Protein AF-A0A0C9U5F0-F1 (afdb_monomer_lite)

Foldseek 3Di:
DDDPNDDDDDDDFDADDPPDQSLVVLLVCCVPPRAQEAEAEDEPPPDPDVVSLVSNCVSDDPPRAYEYEYEQQLVPFDAQCLVCCNPVNVVVVCVVVVRDHPYYARAYPDDCVRCVPPPRVVVRNVNNPDDD

Structure (mmCIF, N/CA/C/O backbone):
data_AF-A0A0C9U5F0-F1
#
_entry.id   AF-A0A0C9U5F0-F1
#
loop_
_atom_site.group_PDB
_atom_site.id
_atom_site.type_symbol
_atom_site.label_atom_id
_atom_site.label_alt_id
_atom_site.label_comp_id
_atom_site.label_asym_id
_atom_site.label_entity_id
_atom_site.label_seq_id
_atom_site.pdbx_PDB_ins_code
_atom_site.Cartn_x
_atom_site.Cartn_y
_atom_site.Cartn_z
_atom_site.occupancy
_atom_site.B_iso_or_equiv
_atom_site.auth_seq_id
_atom_site.auth_comp_id
_atom_site.auth_asym_id
_atom_site.auth_atom_id
_atom_site.pdbx_PDB_model_num
ATOM 1 N N . MET A 1 1 ? -9.906 -16.921 4.073 1.00 80.19 1 MET A N 1
ATOM 2 C CA . MET A 1 1 ? -8.688 -17.496 3.452 1.00 80.19 1 MET A CA 1
ATOM 3 C C . MET A 1 1 ? -7.895 -18.197 4.539 1.00 80.19 1 MET A C 1
ATOM 5 O O . MET A 1 1 ? -7.914 -17.702 5.652 1.00 80.19 1 MET A O 1
ATOM 9 N N . ASP A 1 2 ? -7.252 -19.329 4.261 1.00 89.00 2 ASP A N 1
ATOM 10 C CA . ASP A 1 2 ? -6.327 -19.960 5.214 1.00 89.00 2 ASP A CA 1
ATOM 11 C C . ASP A 1 2 ? -4.891 -19.759 4.727 1.00 89.00 2 ASP A C 1
ATOM 13 O O . ASP A 1 2 ? -4.607 -19.980 3.547 1.00 89.00 2 ASP A O 1
ATOM 17 N N . ILE A 1 3 ? -4.010 -19.296 5.611 1.00 85.81 3 ILE A N 1
ATOM 18 C CA . ILE A 1 3 ? -2.574 -19.198 5.355 1.00 85.81 3 ILE A CA 1
ATOM 19 C C . ILE A 1 3 ? -1.873 -19.903 6.511 1.00 85.81 3 ILE A C 1
ATOM 21 O O . ILE A 1 3 ? -1.948 -19.453 7.652 1.00 85.81 3 ILE A O 1
ATOM 25 N N . ASN A 1 4 ? -1.190 -21.009 6.214 1.00 88.38 4 ASN A N 1
ATOM 26 C CA . ASN A 1 4 ? -0.460 -21.818 7.195 1.00 88.38 4 ASN A CA 1
ATOM 27 C C . ASN A 1 4 ? -1.319 -22.283 8.391 1.00 88.38 4 ASN A C 1
ATOM 29 O O . ASN A 1 4 ? -0.827 -22.328 9.516 1.00 88.38 4 ASN A O 1
ATOM 33 N N . GLY A 1 5 ? -2.592 -22.630 8.166 1.00 91.56 5 GLY A N 1
ATOM 34 C CA . GLY A 1 5 ? -3.506 -23.088 9.219 1.00 91.56 5 GLY A CA 1
ATOM 35 C C . GLY A 1 5 ? -4.138 -21.964 10.044 1.00 91.56 5 GLY A C 1
ATOM 36 O O . GLY A 1 5 ? -4.769 -22.238 11.068 1.00 91.56 5 GLY A O 1
ATOM 37 N N . HIS A 1 6 ? -3.954 -20.709 9.630 1.00 90.62 6 HIS A N 1
ATOM 38 C CA . HIS A 1 6 ? -4.591 -19.546 10.232 1.00 90.62 6 HIS A CA 1
ATOM 39 C C . HIS A 1 6 ? -5.631 -18.959 9.280 1.00 90.62 6 HIS A C 1
ATOM 41 O O . HIS A 1 6 ? -5.342 -18.680 8.115 1.00 90.62 6 HIS A O 1
ATOM 47 N N . ALA A 1 7 ? -6.837 -18.727 9.800 1.00 94.38 7 ALA A N 1
ATOM 48 C CA . ALA A 1 7 ? -7.914 -18.094 9.057 1.00 94.38 7 ALA A CA 1
ATOM 49 C C . ALA A 1 7 ? -7.745 -16.567 9.026 1.00 94.38 7 ALA A C 1
ATOM 51 O O . ALA A 1 7 ? -7.552 -15.932 10.060 1.00 94.38 7 ALA A O 1
ATOM 52 N N . PHE A 1 8 ? -7.879 -15.993 7.835 1.00 93.81 8 PHE A N 1
ATOM 53 C CA . PHE A 1 8 ? -7.846 -14.561 7.561 1.00 93.81 8 PHE A CA 1
ATOM 54 C C . PHE A 1 8 ? -9.077 -14.143 6.760 1.00 93.81 8 PHE A C 1
ATOM 56 O O . PHE A 1 8 ? -9.429 -14.793 5.765 1.00 93.81 8 PHE A O 1
ATOM 63 N N . ASP A 1 9 ? -9.662 -13.012 7.139 1.00 95.19 9 ASP A N 1
ATOM 64 C CA . ASP A 1 9 ? -10.638 -12.293 6.328 1.00 95.19 9 ASP A CA 1
ATOM 65 C C . ASP A 1 9 ? -9.926 -11.161 5.584 1.00 95.19 9 ASP A C 1
ATOM 67 O O . ASP A 1 9 ? -9.247 -10.334 6.190 1.00 95.19 9 ASP A O 1
ATOM 71 N N . ILE A 1 10 ? -10.066 -11.137 4.259 1.00 95.00 10 ILE A N 1
ATOM 72 C CA . ILE A 1 10 ? -9.451 -10.127 3.397 1.00 95.00 10 ILE A CA 1
ATOM 73 C C . ILE A 1 10 ? -10.568 -9.323 2.746 1.00 95.00 10 ILE A C 1
ATOM 75 O O . ILE A 1 10 ? -11.467 -9.892 2.127 1.00 95.00 10 ILE A O 1
ATOM 79 N N . TYR A 1 11 ? -10.481 -8.003 2.877 1.00 95.62 11 TYR A N 1
ATOM 80 C CA . TYR A 1 11 ? -11.426 -7.056 2.302 1.00 95.62 11 TYR A CA 1
ATOM 81 C C . TYR A 1 11 ? -10.698 -6.239 1.240 1.00 95.62 11 TYR A C 1
ATOM 83 O O . TYR A 1 11 ? -9.781 -5.485 1.560 1.00 95.62 11 TYR A O 1
ATOM 91 N N . ASP A 1 12 ? -11.100 -6.407 -0.016 1.00 94.88 12 ASP A N 1
ATOM 92 C CA . ASP A 1 12 ? -10.652 -5.542 -1.103 1.00 94.88 12 ASP A CA 1
ATOM 93 C C . ASP A 1 12 ? -11.546 -4.298 -1.158 1.00 94.88 12 ASP A C 1
ATOM 95 O O . ASP A 1 12 ? -12.775 -4.401 -1.107 1.00 94.88 12 ASP A O 1
ATOM 99 N N . ILE A 1 13 ? -10.926 -3.120 -1.207 1.00 93.75 13 ILE A N 1
ATOM 100 C CA . ILE A 1 13 ? -11.604 -1.827 -1.108 1.00 93.75 13 ILE A CA 1
ATOM 101 C C . ILE A 1 13 ? -11.231 -1.009 -2.345 1.00 93.75 13 ILE A C 1
ATOM 103 O O . ILE A 1 13 ? -10.039 -0.868 -2.633 1.00 93.75 13 ILE A O 1
ATOM 107 N N . PRO A 1 14 ? -12.211 -0.436 -3.071 1.00 91.62 14 PRO A N 1
ATOM 108 C CA . PRO A 1 14 ? -11.920 0.417 -4.214 1.00 91.62 14 PRO A CA 1
ATOM 109 C C . PRO A 1 14 ? -10.923 1.536 -3.878 1.00 91.62 14 PRO A C 1
ATOM 111 O O . PRO A 1 14 ? -10.889 2.071 -2.771 1.00 91.62 14 PRO A O 1
ATOM 114 N N . GLY A 1 15 ? -10.096 1.914 -4.851 1.00 87.88 15 GLY A N 1
ATOM 115 C CA . GLY A 1 15 ? -9.204 3.063 -4.702 1.00 87.88 15 GLY A CA 1
ATOM 116 C C . GLY A 1 15 ? -9.964 4.393 -4.672 1.00 87.88 15 GLY A C 1
ATOM 117 O O . GLY A 1 15 ? -11.147 4.458 -5.002 1.00 87.88 15 GLY A O 1
ATOM 118 N N . PHE A 1 16 ? -9.260 5.474 -4.328 1.00 88.56 16 PHE A N 1
ATOM 119 C CA . PHE A 1 16 ? -9.802 6.835 -4.402 1.00 88.56 16 PHE A CA 1
ATOM 120 C C . PHE A 1 16 ? -10.360 7.135 -5.802 1.00 88.56 16 PHE A C 1
ATOM 122 O O . PHE A 1 16 ? -9.674 6.941 -6.808 1.00 88.56 16 PHE A O 1
ATOM 129 N N . GLY A 1 17 ? -11.593 7.636 -5.849 1.00 84.50 17 GLY A N 1
ATOM 130 C CA . GLY A 1 17 ? -12.296 8.026 -7.071 1.00 84.50 17 GLY A CA 1
ATOM 131 C C . GLY A 1 17 ? -13.059 9.335 -6.879 1.00 84.50 17 GLY A C 1
ATOM 132 O O . GLY A 1 17 ? -13.046 9.901 -5.791 1.00 84.50 17 GLY A O 1
ATOM 133 N N . HIS A 1 18 ? -13.733 9.817 -7.930 1.00 79.62 18 HIS A N 1
ATOM 134 C CA . HIS A 1 18 ? -14.440 11.109 -7.906 1.00 79.62 18 HIS A CA 1
ATOM 135 C C . HIS A 1 18 ? -15.433 11.228 -6.735 1.00 79.62 18 HIS A C 1
ATOM 137 O O . HIS A 1 18 ? -15.494 12.272 -6.096 1.00 79.62 18 HIS A O 1
ATOM 143 N N . ASP A 1 19 ? -16.130 10.134 -6.414 1.00 88.00 19 ASP A N 1
ATOM 144 C CA . ASP A 1 19 ? -17.160 10.088 -5.367 1.00 88.00 19 ASP A CA 1
ATOM 145 C C . ASP A 1 19 ? -16.903 8.975 -4.335 1.00 88.00 19 ASP A C 1
ATOM 147 O O . ASP A 1 19 ? -17.824 8.519 -3.657 1.00 88.00 19 ASP A O 1
ATOM 151 N N . TYR A 1 20 ? -15.659 8.493 -4.235 1.00 91.19 20 TYR A N 1
ATOM 152 C CA . TYR A 1 20 ? -15.312 7.395 -3.334 1.00 91.19 20 TYR A CA 1
ATOM 153 C C . TYR A 1 20 ? -14.057 7.697 -2.516 1.00 91.19 20 TYR A C 1
ATOM 155 O O . TYR A 1 20 ? -12.969 7.886 -3.069 1.00 91.19 20 TYR A O 1
ATOM 163 N N . ASP A 1 21 ? -14.225 7.686 -1.192 1.00 93.56 21 ASP A N 1
ATOM 164 C CA . ASP A 1 21 ? -13.146 7.758 -0.212 1.00 93.56 21 ASP A CA 1
ATOM 165 C C . ASP A 1 21 ? -13.066 6.430 0.570 1.00 93.56 21 ASP A C 1
ATOM 167 O O . ASP A 1 21 ? -13.942 6.157 1.403 1.00 93.56 21 ASP A O 1
ATOM 171 N N . PRO A 1 22 ? -12.026 5.601 0.348 1.00 95.19 22 PRO A N 1
ATOM 172 C CA . PRO A 1 22 ? -11.856 4.342 1.068 1.00 95.19 22 PRO A CA 1
ATOM 173 C C . PRO A 1 22 ? -11.739 4.528 2.584 1.00 95.19 22 PRO A C 1
ATOM 175 O O . PRO A 1 22 ? -12.054 3.598 3.324 1.00 95.19 22 PRO A O 1
ATOM 178 N N . ALA A 1 23 ? -11.331 5.705 3.078 1.00 96.56 23 ALA A N 1
ATOM 179 C CA . ALA A 1 23 ? -11.213 5.961 4.512 1.00 96.56 23 ALA A CA 1
ATOM 180 C C . ALA A 1 23 ? -12.552 5.782 5.248 1.00 96.56 23 ALA A C 1
ATOM 182 O O . ALA A 1 23 ? -12.567 5.302 6.383 1.00 96.56 23 ALA A O 1
ATOM 183 N N . ILE A 1 24 ? -13.677 6.093 4.592 1.00 96.25 24 ILE A N 1
ATOM 184 C CA . ILE A 1 24 ? -15.019 5.911 5.161 1.00 96.25 24 ILE A CA 1
ATOM 185 C C . ILE A 1 24 ? -15.301 4.420 5.376 1.00 96.25 24 ILE A C 1
ATOM 187 O O . ILE A 1 24 ? -15.648 4.008 6.483 1.00 96.25 24 ILE A O 1
ATOM 191 N N . THR A 1 25 ? -15.103 3.601 4.339 1.00 97.12 25 THR A N 1
ATOM 192 C CA . THR A 1 25 ? -15.325 2.149 4.407 1.00 97.12 25 THR A CA 1
ATOM 193 C C . THR A 1 25 ? -14.367 1.478 5.393 1.00 97.12 25 THR A C 1
ATOM 195 O O . THR A 1 25 ? -14.788 0.628 6.174 1.00 97.12 25 THR A O 1
ATOM 198 N N . ILE A 1 26 ? -13.097 1.892 5.420 1.00 97.94 26 ILE A N 1
ATOM 199 C CA . ILE A 1 26 ? -12.096 1.377 6.365 1.00 97.94 26 ILE A CA 1
ATOM 200 C C . ILE A 1 26 ? -12.499 1.684 7.815 1.00 97.94 26 ILE A C 1
ATOM 202 O O . ILE A 1 26 ? -12.434 0.799 8.669 1.00 97.94 26 ILE A O 1
ATOM 206 N N . GLY A 1 27 ? -12.946 2.911 8.104 1.00 98.00 27 GLY A N 1
ATOM 207 C CA . GLY A 1 27 ? -13.375 3.303 9.450 1.00 98.00 27 GLY A CA 1
ATOM 208 C C . GLY A 1 27 ? -14.624 2.551 9.930 1.00 98.00 27 GLY A C 1
ATOM 209 O O . GLY A 1 27 ? -14.704 2.154 11.098 1.00 98.00 27 GLY A O 1
ATOM 210 N N . GLN A 1 28 ? -15.577 2.298 9.026 1.00 97.75 28 GLN A N 1
ATOM 211 C CA . GLN A 1 28 ? -16.750 1.459 9.302 1.00 97.75 28 GLN A CA 1
ATOM 212 C C . GLN A 1 28 ? -16.336 0.018 9.614 1.00 97.75 28 GLN A C 1
ATOM 214 O O . GLN A 1 28 ? -16.694 -0.506 10.668 1.00 97.75 28 GLN A O 1
ATOM 219 N N . LEU A 1 29 ? -15.499 -0.583 8.762 1.00 97.75 29 LEU A N 1
ATOM 220 C CA . LEU A 1 29 ? -15.012 -1.949 8.946 1.00 97.75 29 LEU A CA 1
ATOM 221 C C . LEU A 1 29 ? -14.266 -2.117 10.277 1.00 97.75 29 LEU A C 1
ATOM 223 O O . LEU A 1 29 ? -14.516 -3.072 11.012 1.00 97.75 29 LEU A O 1
ATOM 227 N N . TYR A 1 30 ? -13.404 -1.158 10.627 1.00 97.88 30 TYR A N 1
ATOM 228 C CA . TYR A 1 30 ? -12.703 -1.155 11.910 1.00 97.88 30 TYR A CA 1
ATOM 229 C C . TYR A 1 30 ? -13.659 -1.138 13.104 1.00 97.88 30 TYR A C 1
ATOM 231 O O . TYR A 1 30 ? -13.428 -1.840 14.085 1.00 97.88 30 TYR A O 1
ATOM 239 N N . THR A 1 31 ? -14.734 -0.357 13.019 1.00 97.88 31 THR A N 1
ATOM 240 C CA . THR A 1 31 ? -15.721 -0.239 14.099 1.00 97.88 31 THR A CA 1
ATOM 241 C C . THR A 1 31 ? -16.550 -1.514 14.254 1.00 97.88 31 THR A C 1
ATOM 243 O O . THR A 1 31 ? -16.847 -1.923 15.374 1.00 97.88 31 THR A O 1
ATOM 246 N N . GLU A 1 32 ? -16.916 -2.150 13.143 1.00 97.50 32 GLU A N 1
ATOM 247 C CA . GLU A 1 32 ? -17.787 -3.329 13.136 1.00 97.50 32 GLU A CA 1
ATOM 248 C C . GLU A 1 32 ? -17.046 -4.633 13.446 1.00 97.50 32 GLU A C 1
ATOM 250 O O . GLU A 1 32 ? -17.617 -5.534 14.061 1.00 97.50 32 GLU A O 1
ATOM 255 N N . ARG A 1 33 ? -15.793 -4.758 12.992 1.00 96.12 33 ARG A N 1
ATOM 256 C CA . ARG A 1 33 ? -15.051 -6.031 13.004 1.00 96.12 33 ARG A CA 1
ATOM 257 C C . ARG A 1 33 ? -13.649 -5.939 13.595 1.00 96.12 33 ARG A C 1
ATOM 259 O O . ARG A 1 33 ? -13.077 -6.969 13.936 1.00 96.12 33 ARG A O 1
ATOM 266 N N . GLY A 1 34 ? -13.106 -4.733 13.739 1.00 97.06 34 GLY A N 1
ATOM 267 C CA . GLY A 1 34 ? -11.678 -4.536 13.958 1.00 97.06 34 GLY A CA 1
ATOM 268 C C . GLY A 1 34 ? -10.870 -4.736 12.673 1.00 97.06 34 GLY A C 1
ATOM 269 O O . GLY A 1 34 ? -11.359 -5.258 11.673 1.00 97.06 34 GLY A O 1
ATOM 270 N N . ILE A 1 35 ? -9.624 -4.262 12.691 1.00 97.81 35 ILE A N 1
ATOM 271 C CA . ILE A 1 35 ? -8.647 -4.459 11.614 1.00 97.81 35 ILE A CA 1
ATOM 272 C C . ILE A 1 35 ? -7.296 -4.730 12.270 1.00 97.81 35 ILE A C 1
ATOM 274 O O . ILE A 1 35 ? -6.819 -3.905 13.055 1.00 97.81 35 ILE A O 1
ATOM 278 N N . ASP A 1 36 ? -6.687 -5.863 11.923 1.00 97.38 36 ASP A N 1
ATOM 279 C CA . ASP A 1 36 ? -5.376 -6.279 12.435 1.00 97.38 36 ASP A CA 1
ATOM 280 C C . ASP A 1 36 ? -4.212 -5.762 11.584 1.00 97.38 36 ASP A C 1
ATOM 282 O O . ASP A 1 36 ? -3.120 -5.551 12.104 1.00 97.38 36 ASP A O 1
ATOM 286 N N . LEU A 1 37 ? -4.437 -5.535 10.287 1.00 97.44 37 LEU A N 1
ATOM 287 C CA . LEU A 1 37 ? -3.442 -5.030 9.343 1.00 97.44 37 LEU A CA 1
ATOM 288 C C . LEU A 1 37 ? -4.128 -4.286 8.199 1.00 97.44 37 LEU A C 1
ATOM 290 O O . LEU A 1 37 ? -5.085 -4.781 7.606 1.00 97.44 37 LEU A O 1
ATOM 294 N N . LEU A 1 38 ? -3.593 -3.120 7.848 1.00 97.81 38 LEU A N 1
ATOM 295 C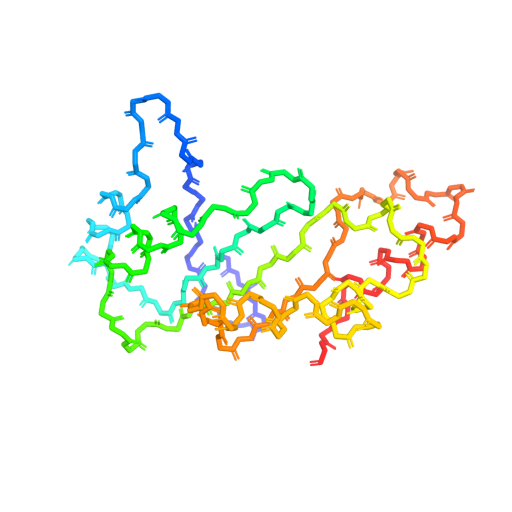 CA . LEU A 1 38 ? -3.898 -2.455 6.589 1.00 97.81 38 LEU A CA 1
ATOM 296 C C . LEU A 1 38 ? -2.776 -2.710 5.582 1.00 97.81 38 LEU A C 1
ATOM 298 O O . LEU A 1 38 ? -1.596 -2.521 5.884 1.00 97.81 38 LEU A O 1
ATOM 302 N N . VAL A 1 39 ? -3.156 -3.083 4.364 1.00 97.12 39 VAL A N 1
ATOM 303 C CA . VAL A 1 39 ? -2.240 -3.264 3.235 1.00 97.12 39 VAL A CA 1
ATOM 304 C C . VAL A 1 39 ? -2.483 -2.138 2.236 1.00 97.12 39 VAL A C 1
ATOM 306 O O . VAL A 1 39 ? -3.569 -2.020 1.676 1.00 97.12 39 VAL A O 1
ATOM 309 N N . TYR A 1 40 ? -1.484 -1.279 2.034 1.00 96.19 40 TYR A N 1
ATOM 310 C CA . TYR A 1 40 ? -1.580 -0.112 1.161 1.00 96.19 40 TYR A CA 1
ATOM 311 C C . TYR A 1 40 ? -0.850 -0.360 -0.158 1.00 96.19 40 TYR A C 1
ATOM 313 O O . TYR A 1 40 ? 0.382 -0.314 -0.227 1.00 96.19 40 TYR A O 1
ATOM 321 N N . CYS A 1 41 ? -1.613 -0.588 -1.223 1.00 94.44 41 CYS A N 1
ATOM 322 C CA . CYS A 1 41 ? -1.064 -0.830 -2.551 1.00 94.44 41 CYS A CA 1
ATOM 323 C C . CYS A 1 41 ? -0.573 0.475 -3.203 1.00 94.44 41 CYS A C 1
ATOM 325 O O . CYS A 1 41 ? -1.323 1.433 -3.394 1.00 94.44 41 CYS A O 1
ATOM 327 N N . LEU A 1 42 ? 0.705 0.503 -3.570 1.00 92.88 42 LEU A N 1
ATOM 328 C CA . LEU A 1 42 ? 1.391 1.590 -4.257 1.00 92.88 42 LEU A CA 1
ATOM 329 C C . LEU A 1 42 ? 1.726 1.162 -5.683 1.00 92.88 42 LEU A C 1
ATOM 331 O O . LEU A 1 42 ? 2.161 0.035 -5.920 1.00 92.88 42 LEU A O 1
ATOM 335 N N . LYS A 1 43 ? 1.596 2.091 -6.631 1.00 90.62 43 LYS A N 1
ATOM 336 C CA . LYS A 1 43 ? 2.092 1.912 -7.996 1.00 90.62 43 LYS A CA 1
ATOM 337 C C . LYS A 1 43 ? 3.140 2.983 -8.312 1.00 90.62 43 LYS A C 1
ATOM 339 O O . LYS A 1 43 ? 2.808 4.174 -8.294 1.00 90.62 43 LYS A O 1
ATOM 344 N N . PRO A 1 44 ? 4.397 2.607 -8.605 1.00 87.50 44 PRO A N 1
ATOM 345 C CA . PRO A 1 44 ? 5.418 3.529 -9.090 1.00 87.50 44 PRO A CA 1
ATOM 346 C C . PRO A 1 44 ? 4.926 4.333 -10.295 1.00 87.50 44 PRO A C 1
ATOM 348 O O . PRO A 1 44 ? 4.222 3.812 -11.155 1.00 87.50 44 PRO A O 1
ATOM 351 N N . GLY A 1 45 ? 5.265 5.622 -10.352 1.00 80.25 45 GLY A N 1
ATOM 352 C CA . GLY A 1 45 ? 4.840 6.515 -11.439 1.00 80.25 45 GLY A CA 1
ATOM 353 C C . GLY A 1 45 ? 3.349 6.893 -11.435 1.00 80.25 45 GLY A C 1
ATOM 354 O O . GLY A 1 45 ? 2.992 7.900 -12.033 1.00 80.25 45 GLY A O 1
ATOM 355 N N . GLY A 1 46 ? 2.492 6.172 -10.703 1.00 70.38 46 GLY A N 1
ATOM 356 C CA . GLY A 1 46 ? 1.045 6.409 -10.615 1.00 70.38 46 GLY A CA 1
ATOM 357 C C . GLY A 1 46 ? 0.616 7.525 -9.658 1.00 70.38 46 GLY A C 1
ATOM 358 O O . GLY A 1 46 ? -0.541 7.560 -9.260 1.00 70.38 46 GLY A O 1
ATOM 359 N N . GLY A 1 47 ? 1.533 8.411 -9.253 1.00 70.50 47 GLY A N 1
ATOM 360 C CA . GLY A 1 47 ? 1.233 9.509 -8.333 1.00 70.50 47 GLY A CA 1
ATOM 361 C C . GLY A 1 47 ? 0.924 9.026 -6.915 1.00 70.50 47 GLY A C 1
ATOM 362 O O . GLY A 1 47 ? -0.213 9.086 -6.471 1.00 70.50 47 GLY A O 1
ATOM 363 N N . ILE A 1 48 ? 1.938 8.574 -6.171 1.00 86.00 48 ILE A N 1
ATOM 364 C CA . ILE A 1 48 ? 1.787 8.287 -4.736 1.00 86.00 48 ILE A CA 1
ATOM 365 C C . ILE A 1 48 ? 1.423 9.594 -4.011 1.00 86.00 48 ILE A C 1
ATOM 367 O O . ILE A 1 48 ? 2.274 10.466 -3.811 1.00 86.00 48 ILE A O 1
ATOM 371 N N . VAL A 1 49 ? 0.145 9.739 -3.649 1.00 90.62 49 VAL A N 1
ATOM 372 C CA . VAL A 1 49 ? -0.410 10.965 -3.062 1.00 90.62 49 VAL A CA 1
ATOM 373 C C . VAL A 1 49 ? -0.426 10.867 -1.539 1.00 90.62 49 VAL A C 1
ATOM 375 O O . VAL A 1 49 ? -1.131 10.043 -0.960 1.00 90.62 49 VAL A O 1
ATOM 378 N N . LYS A 1 50 ? 0.289 11.777 -0.868 1.00 93.31 50 LYS A N 1
ATOM 379 C CA . LYS A 1 50 ? 0.313 11.860 0.603 1.00 93.31 50 LYS A CA 1
ATOM 380 C C . LYS A 1 50 ? -1.080 12.071 1.215 1.00 93.31 50 LYS A C 1
ATOM 382 O O . LYS A 1 50 ? -1.355 11.549 2.286 1.00 93.31 50 LYS A O 1
ATOM 387 N N . GLY A 1 51 ? -1.956 12.820 0.543 1.00 94.44 51 GLY A N 1
ATOM 388 C CA . GLY A 1 51 ? -3.340 13.032 0.983 1.00 94.44 51 GLY A CA 1
ATOM 389 C C . GLY A 1 51 ? -4.139 11.730 1.094 1.00 94.44 51 GLY A C 1
ATOM 390 O O . GLY A 1 51 ? -4.772 11.502 2.118 1.00 94.44 51 GLY A O 1
ATOM 391 N N . HIS A 1 52 ? -4.027 10.845 0.098 1.00 94.56 52 HIS A N 1
ATOM 392 C CA . HIS A 1 52 ? -4.676 9.528 0.106 1.00 94.56 52 HIS A CA 1
ATOM 393 C C . HIS A 1 52 ? -4.151 8.646 1.244 1.00 94.56 52 HIS A C 1
ATOM 395 O O . HIS A 1 52 ? -4.930 8.056 1.991 1.00 94.56 52 HIS A O 1
ATOM 401 N N . TYR A 1 53 ? -2.828 8.637 1.438 1.00 96.06 53 TYR A N 1
ATOM 402 C CA . TYR A 1 53 ? -2.210 7.959 2.576 1.00 96.06 53 TYR A CA 1
ATOM 403 C C . TYR A 1 53 ? -2.747 8.500 3.909 1.00 96.06 53 TYR A C 1
ATOM 405 O O . TYR A 1 53 ? -3.121 7.720 4.778 1.00 96.06 53 TYR A O 1
ATOM 413 N N . ASN A 1 54 ? -2.811 9.825 4.075 1.00 97.00 54 ASN A N 1
ATOM 414 C CA . ASN A 1 54 ? -3.278 10.445 5.314 1.00 97.00 54 ASN A CA 1
ATOM 415 C C . ASN A 1 54 ? -4.736 10.082 5.614 1.00 97.00 54 ASN A C 1
ATOM 417 O O . ASN A 1 54 ? -5.043 9.762 6.760 1.00 97.00 54 ASN A O 1
ATOM 421 N N . ALA A 1 55 ? -5.607 10.103 4.601 1.00 96.44 55 ALA A N 1
ATOM 422 C CA . ALA A 1 55 ? -7.010 9.728 4.744 1.00 96.44 55 ALA A CA 1
ATOM 423 C C . ALA A 1 55 ? -7.140 8.278 5.239 1.00 96.44 55 ALA A C 1
ATOM 425 O O . ALA A 1 55 ? -7.708 8.050 6.309 1.00 96.44 55 ALA A O 1
ATOM 426 N N . VAL A 1 56 ? -6.495 7.321 4.558 1.00 96.56 56 VAL A N 1
ATOM 427 C CA . VAL A 1 56 ? -6.481 5.906 4.977 1.00 96.56 56 VAL A CA 1
ATOM 428 C C . VAL A 1 56 ? -5.869 5.731 6.367 1.00 96.56 56 VAL A C 1
ATOM 430 O O . VAL A 1 56 ? -6.440 5.045 7.211 1.00 96.56 56 VAL A O 1
ATOM 433 N N . ARG A 1 57 ? -4.730 6.377 6.651 1.00 96.69 57 ARG A N 1
ATOM 434 C CA . ARG A 1 57 ? -4.064 6.265 7.955 1.00 96.69 57 ARG A CA 1
ATOM 435 C C . ARG A 1 57 ? -4.943 6.782 9.087 1.00 96.69 57 ARG A C 1
ATOM 437 O O . ARG A 1 57 ? -4.906 6.197 10.165 1.00 96.69 57 ARG A O 1
ATOM 444 N N . SER A 1 58 ? -5.697 7.855 8.850 1.00 97.38 58 SER A N 1
ATOM 445 C CA . SER A 1 58 ? -6.575 8.479 9.845 1.00 97.38 58 SER A CA 1
ATOM 446 C C . SER A 1 58 ? -7.871 7.708 10.105 1.00 97.38 58 SER A C 1
ATOM 448 O O . SER A 1 58 ? -8.505 7.935 11.132 1.00 97.38 58 SER A O 1
ATOM 450 N N . ALA A 1 59 ? -8.242 6.777 9.218 1.00 97.75 59 ALA A N 1
ATOM 451 C CA . ALA A 1 59 ? -9.452 5.967 9.355 1.00 97.75 59 ALA A CA 1
ATOM 452 C C . ALA A 1 59 ? -9.391 4.973 10.526 1.00 97.75 59 ALA A C 1
ATOM 454 O O . ALA A 1 59 ? -10.428 4.509 10.995 1.00 97.75 59 ALA A O 1
ATOM 455 N N . VAL A 1 60 ? -8.186 4.639 11.003 1.00 97.69 60 VAL A N 1
ATOM 456 C CA . VAL A 1 60 ? -7.969 3.705 12.114 1.00 97.69 60 VAL A CA 1
ATOM 457 C C . VAL A 1 60 ? -6.918 4.236 13.096 1.00 97.69 60 VAL A C 1
ATOM 459 O O . VAL A 1 60 ? -6.042 5.009 12.703 1.00 97.69 60 VAL A O 1
ATOM 462 N N . PRO A 1 61 ? -6.931 3.802 14.371 1.00 97.50 61 PRO A N 1
ATOM 463 C CA . PRO A 1 61 ? -5.930 4.212 15.354 1.00 97.50 61 PRO A CA 1
ATOM 464 C C . PRO A 1 61 ? -4.486 3.875 14.952 1.00 97.50 61 PRO A C 1
ATOM 466 O O . PRO A 1 61 ? -4.231 2.929 14.201 1.00 97.50 61 PRO A O 1
ATOM 469 N N . GLU A 1 62 ? -3.520 4.599 15.533 1.00 95.75 62 GLU A N 1
ATOM 470 C CA . GLU A 1 62 ? -2.097 4.451 15.181 1.00 95.75 62 GLU A CA 1
ATOM 471 C C . GLU A 1 62 ? -1.535 3.038 15.450 1.00 95.75 62 GLU A C 1
ATOM 473 O O . GLU A 1 62 ? -0.600 2.589 14.790 1.00 95.75 62 GLU A O 1
ATOM 478 N N . ARG A 1 63 ? -2.152 2.301 16.381 1.00 96.62 63 ARG A N 1
ATOM 479 C CA . ARG A 1 63 ? -1.772 0.923 16.725 1.00 96.62 63 ARG A CA 1
ATOM 480 C C . ARG A 1 63 ? -2.037 -0.102 15.621 1.00 96.62 63 ARG A C 1
ATOM 482 O O . ARG A 1 63 ? -1.462 -1.180 15.684 1.00 96.62 63 ARG A O 1
ATOM 489 N N . VAL A 1 64 ? -2.924 0.191 14.665 1.00 98.19 64 VAL A N 1
ATOM 490 C CA . VAL A 1 64 ? -3.174 -0.720 13.539 1.00 98.19 64 VAL A CA 1
ATOM 491 C C . VAL A 1 64 ? -1.989 -0.602 12.577 1.00 98.19 64 VAL A C 1
ATOM 493 O O . VAL A 1 64 ? -1.762 0.506 12.071 1.00 98.19 64 VAL A O 1
ATOM 496 N N . PRO A 1 65 ? -1.217 -1.679 12.342 1.00 98.25 65 PRO A N 1
ATOM 497 C CA . PRO A 1 65 ? -0.084 -1.648 11.433 1.00 98.25 65 PRO A CA 1
ATOM 498 C C . PRO A 1 65 ? -0.544 -1.377 9.999 1.00 98.25 65 PRO A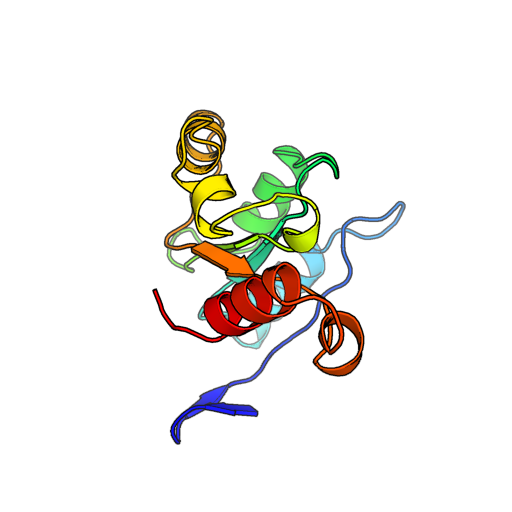 C 1
ATOM 500 O O . PRO A 1 65 ? -1.613 -1.810 9.568 1.00 98.25 65 PRO A O 1
ATOM 503 N N . LEU A 1 66 ? 0.288 -0.649 9.260 1.00 98.06 66 LEU A N 1
ATOM 504 C CA . LEU A 1 66 ? 0.080 -0.322 7.854 1.00 98.06 66 LEU A CA 1
ATOM 505 C C . LEU A 1 66 ? 1.321 -0.769 7.083 1.00 98.06 66 LEU A C 1
ATOM 507 O O . LEU A 1 66 ? 2.403 -0.232 7.315 1.00 98.06 66 LEU A O 1
ATOM 511 N N . ALA A 1 67 ? 1.175 -1.750 6.200 1.00 98.00 67 ALA A N 1
ATOM 512 C CA . ALA A 1 67 ? 2.248 -2.237 5.337 1.00 98.00 67 ALA A CA 1
ATOM 513 C C . ALA A 1 67 ? 2.073 -1.700 3.911 1.00 98.00 67 ALA A C 1
ATOM 515 O O . ALA A 1 67 ? 0.947 -1.521 3.442 1.00 98.00 67 ALA A O 1
ATOM 516 N N . ALA A 1 68 ? 3.177 -1.432 3.217 1.00 97.25 68 ALA A N 1
ATOM 517 C CA . ALA A 1 68 ? 3.149 -1.046 1.809 1.00 97.25 68 ALA A CA 1
ATOM 518 C C . ALA A 1 68 ? 3.242 -2.278 0.902 1.00 97.25 68 ALA A C 1
ATOM 520 O O . ALA A 1 68 ? 4.039 -3.175 1.145 1.00 97.25 68 ALA A O 1
ATOM 521 N N . VAL A 1 69 ? 2.503 -2.293 -0.202 1.00 95.75 69 VAL A N 1
ATOM 522 C CA . VAL A 1 69 ? 2.724 -3.262 -1.285 1.00 95.75 69 VAL A CA 1
ATOM 523 C C . VAL A 1 69 ? 2.976 -2.494 -2.566 1.00 95.75 69 VAL A C 1
ATOM 525 O O . VAL A 1 69 ? 2.086 -1.832 -3.091 1.00 95.75 69 VAL A O 1
ATOM 528 N N . VAL A 1 70 ? 4.203 -2.546 -3.067 1.00 94.69 70 VAL A N 1
ATOM 529 C CA . VAL A 1 70 ? 4.601 -1.882 -4.306 1.00 94.69 70 VAL A CA 1
ATOM 530 C C . VAL A 1 70 ? 4.368 -2.840 -5.463 1.00 94.69 70 VAL A C 1
ATOM 532 O O . VAL A 1 70 ? 4.988 -3.895 -5.537 1.00 94.69 70 VAL A O 1
ATOM 535 N N . THR A 1 71 ? 3.474 -2.456 -6.365 1.00 92.56 71 THR A N 1
ATOM 536 C CA . THR A 1 71 ? 3.022 -3.262 -7.507 1.00 92.56 71 THR A CA 1
ATOM 537 C C . THR A 1 71 ? 3.566 -2.719 -8.828 1.00 92.56 71 THR A C 1
ATOM 539 O O . THR A 1 71 ? 4.028 -1.579 -8.894 1.00 92.56 71 THR A O 1
ATOM 542 N N . GLY A 1 72 ? 3.477 -3.502 -9.907 1.00 89.38 72 GLY A N 1
ATOM 543 C CA . GLY A 1 72 ? 3.840 -3.049 -11.256 1.00 89.38 72 GLY A CA 1
ATOM 544 C C . GLY A 1 72 ? 5.344 -2.844 -11.465 1.00 89.38 72 GLY A C 1
ATOM 545 O O . GLY A 1 72 ? 5.758 -1.992 -12.257 1.00 89.38 72 GLY A O 1
ATOM 546 N N . LEU A 1 73 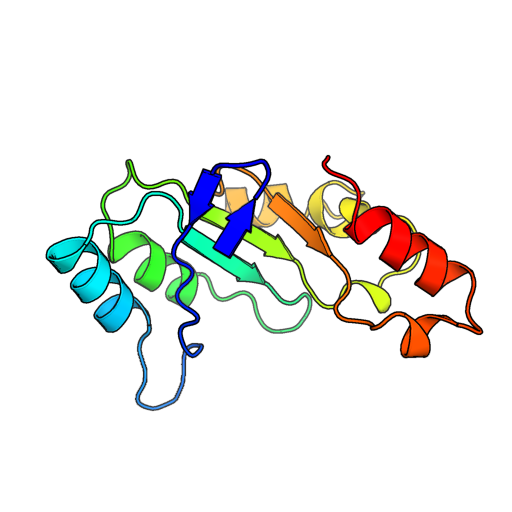? 6.173 -3.564 -10.705 1.00 89.06 73 LEU A N 1
ATOM 547 C CA . LEU A 1 73 ? 7.628 -3.428 -10.743 1.00 89.06 73 LEU A CA 1
ATOM 548 C C . LEU A 1 73 ? 8.290 -4.158 -11.911 1.00 89.06 73 LEU A C 1
ATOM 550 O O . LEU A 1 73 ? 9.459 -3.902 -12.160 1.00 89.06 73 LEU A O 1
ATOM 554 N N . GLU A 1 74 ? 7.551 -4.944 -12.696 1.00 85.38 74 GLU A N 1
ATOM 555 C CA . GLU A 1 74 ? 8.047 -5.590 -13.923 1.00 85.38 74 GLU A CA 1
ATOM 556 C C . GLU A 1 74 ? 8.650 -4.615 -14.953 1.00 85.38 74 GLU A C 1
ATOM 558 O O . GLU A 1 74 ? 9.425 -5.003 -15.820 1.00 85.38 74 GLU A O 1
ATOM 563 N N . GLN A 1 75 ? 8.315 -3.325 -14.861 1.00 77.00 75 GLN A N 1
ATOM 564 C CA . GLN A 1 75 ? 8.875 -2.271 -15.718 1.00 77.00 75 GLN A CA 1
ATOM 565 C C . GLN A 1 75 ? 10.231 -1.743 -15.222 1.00 77.00 75 GLN A C 1
ATOM 567 O O . GLN A 1 75 ? 10.880 -0.946 -15.899 1.00 77.00 75 GLN A O 1
ATOM 572 N N . HIS A 1 76 ? 10.644 -2.142 -14.020 1.00 76.06 76 HIS A N 1
ATOM 573 C CA . HIS A 1 76 ? 11.893 -1.752 -13.387 1.00 76.06 76 HIS A CA 1
ATOM 574 C C . HIS A 1 76 ? 12.817 -2.972 -13.421 1.00 76.06 76 HIS A C 1
ATOM 576 O O . HIS A 1 76 ? 12.621 -3.916 -12.665 1.00 76.06 76 HIS A O 1
ATOM 582 N N . GLY A 1 77 ? 13.795 -2.977 -14.329 1.00 76.06 77 GLY A N 1
ATOM 583 C CA 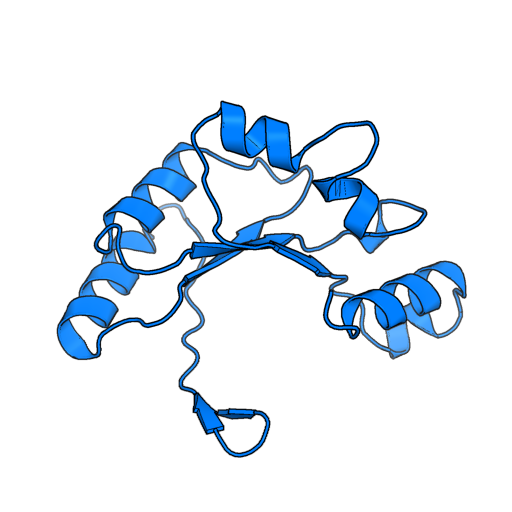. GLY A 1 77 ? 14.749 -4.086 -14.440 1.00 76.06 77 GLY A CA 1
ATOM 584 C C . GLY A 1 77 ? 15.537 -4.331 -13.145 1.00 76.06 7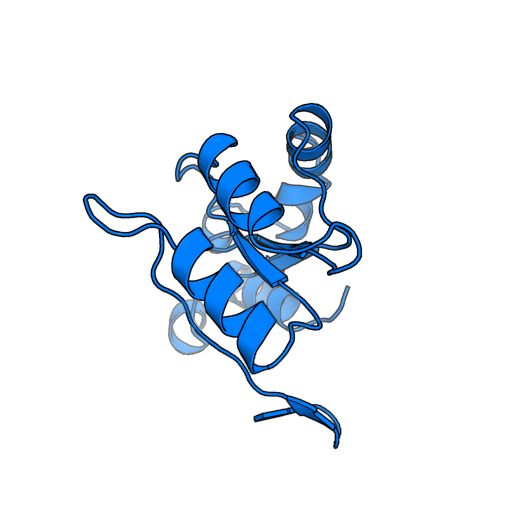7 GLY A C 1
ATOM 585 O O . GLY A 1 77 ? 15.712 -3.430 -12.316 1.00 76.06 77 GLY A O 1
ATOM 586 N N . GLY A 1 78 ? 16.048 -5.552 -12.995 1.00 84.06 78 GLY A N 1
ATOM 587 C CA . GLY A 1 78 ? 16.766 -6.001 -11.796 1.00 84.06 78 GLY A CA 1
ATOM 588 C C . GLY A 1 78 ? 15.854 -6.412 -10.630 1.00 84.06 78 GLY A C 1
ATOM 589 O O . GLY A 1 78 ? 14.668 -6.679 -10.818 1.00 84.06 78 GLY A O 1
ATOM 590 N N . SER A 1 79 ? 16.430 -6.497 -9.420 1.00 87.94 79 SER A N 1
ATOM 591 C CA . SER A 1 79 ? 15.687 -6.878 -8.206 1.00 87.94 79 SER A CA 1
ATOM 592 C C . SER A 1 79 ? 14.569 -5.880 -7.920 1.00 87.94 79 SER A C 1
ATOM 594 O O . SER A 1 79 ? 14.811 -4.673 -7.870 1.00 87.94 79 SER A O 1
ATOM 596 N N . MET A 1 80 ? 13.356 -6.378 -7.686 1.00 88.75 80 MET A N 1
ATOM 597 C CA . MET A 1 80 ? 12.196 -5.526 -7.405 1.00 88.75 80 MET A CA 1
ATOM 598 C C . MET A 1 80 ? 12.369 -4.716 -6.114 1.00 88.75 80 MET A C 1
ATOM 600 O O . MET A 1 80 ? 11.936 -3.566 -6.041 1.00 88.75 80 MET A O 1
ATOM 604 N N . GLU A 1 81 ? 13.070 -5.280 -5.127 1.00 91.62 81 GLU A N 1
ATOM 605 C CA . GLU A 1 81 ? 13.397 -4.618 -3.859 1.00 91.62 81 GLU A CA 1
ATOM 606 C C . GLU A 1 81 ? 14.237 -3.345 -4.074 1.00 91.62 81 GLU A C 1
ATOM 608 O O . GLU A 1 81 ? 14.140 -2.384 -3.307 1.00 91.62 81 GLU A O 1
ATOM 613 N N . ASN A 1 82 ? 14.976 -3.251 -5.191 1.00 91.62 82 ASN A N 1
ATOM 614 C CA . ASN A 1 82 ? 15.728 -2.043 -5.545 1.00 91.62 82 ASN A CA 1
ATOM 615 C C . ASN A 1 82 ? 14.834 -0.813 -5.718 1.00 91.62 82 ASN A C 1
ATOM 617 O O . ASN A 1 82 ? 15.326 0.315 -5.622 1.00 91.62 82 ASN A O 1
ATOM 621 N N . TRP A 1 83 ? 13.538 -0.988 -5.989 1.00 92.25 83 TRP A N 1
ATOM 622 C CA . TRP A 1 83 ? 12.637 0.152 -5.993 1.00 92.25 83 TRP A CA 1
ATOM 623 C C . TRP A 1 83 ? 12.536 0.768 -4.602 1.00 92.25 83 TRP A C 1
ATOM 625 O O . TRP A 1 83 ? 12.610 1.990 -4.483 1.00 92.25 83 TRP A O 1
ATOM 635 N N . TRP A 1 84 ? 12.392 -0.047 -3.560 1.00 94.62 84 TRP A N 1
ATOM 636 C CA . TRP A 1 84 ? 12.218 0.438 -2.199 1.00 94.62 84 TRP A CA 1
ATOM 637 C C . TRP A 1 84 ? 13.535 0.929 -1.596 1.00 94.62 84 TRP A C 1
ATOM 639 O O . TRP A 1 84 ? 13.644 2.104 -1.223 1.00 94.62 84 TRP A O 1
ATOM 649 N N . SER A 1 85 ? 14.539 0.050 -1.555 1.00 94.12 85 SER A N 1
ATOM 650 C CA . SER A 1 85 ? 15.796 0.228 -0.813 1.00 94.12 85 SER A CA 1
ATOM 651 C C . SER A 1 85 ? 17.025 0.478 -1.694 1.00 94.12 85 SER A C 1
ATOM 653 O O . SER A 1 85 ? 18.112 0.746 -1.183 1.00 94.12 85 SER A O 1
ATOM 655 N N . GLY A 1 86 ? 16.871 0.436 -3.020 1.00 90.75 86 GLY A N 1
ATOM 656 C CA . GLY A 1 86 ? 17.971 0.655 -3.958 1.00 90.75 86 GLY A CA 1
ATOM 657 C C . GLY A 1 86 ? 18.461 2.111 -4.017 1.00 90.75 86 GLY A C 1
ATOM 658 O O . GLY A 1 86 ? 18.104 2.944 -3.184 1.00 90.75 86 GLY A O 1
ATOM 659 N N . PRO A 1 87 ? 19.252 2.484 -5.040 1.00 89.19 87 PRO A N 1
ATOM 660 C CA . PRO A 1 87 ? 19.966 3.768 -5.081 1.00 89.19 87 PRO A CA 1
ATOM 661 C C . PRO A 1 87 ? 19.080 5.015 -4.970 1.00 89.19 87 PRO A C 1
ATOM 663 O O . PRO A 1 87 ? 19.520 6.047 -4.469 1.00 89.19 87 PRO A O 1
ATOM 666 N N . LYS A 1 88 ? 17.828 4.928 -5.438 1.00 88.62 88 LYS A N 1
ATOM 667 C CA . LYS A 1 88 ? 16.852 6.027 -5.361 1.00 88.62 88 LYS A CA 1
ATOM 668 C C . LYS A 1 88 ? 16.201 6.163 -3.982 1.00 88.62 88 LYS A C 1
ATOM 670 O O . LYS A 1 88 ? 15.561 7.182 -3.743 1.00 88.62 88 LYS A O 1
ATOM 675 N N . LYS A 1 89 ? 16.354 5.166 -3.098 1.00 92.00 89 LYS A N 1
ATOM 676 C CA . LYS A 1 89 ? 15.862 5.165 -1.712 1.00 92.00 89 LYS A CA 1
ATOM 677 C C . LYS A 1 89 ? 14.403 5.626 -1.625 1.00 92.00 89 LYS A C 1
ATOM 679 O O . LYS A 1 89 ? 14.065 6.543 -0.869 1.00 92.00 89 LYS A O 1
ATOM 684 N N . ASN A 1 90 ? 13.527 5.045 -2.455 1.00 94.19 90 ASN A N 1
ATOM 685 C CA . ASN A 1 90 ? 12.142 5.512 -2.528 1.00 94.19 90 ASN A CA 1
ATOM 686 C C . ASN A 1 90 ? 11.437 5.304 -1.187 1.00 94.19 90 ASN A C 1
ATOM 688 O O . ASN A 1 90 ? 10.770 6.231 -0.742 1.00 94.19 90 ASN A O 1
ATOM 692 N N . GLY A 1 91 ? 11.646 4.172 -0.503 1.00 95.06 91 GLY A N 1
ATOM 693 C CA . GLY A 1 91 ? 11.087 3.923 0.831 1.00 95.06 91 GLY A CA 1
ATOM 694 C C . GLY A 1 91 ? 11.462 5.016 1.839 1.00 95.06 91 GLY A C 1
ATOM 695 O O . GLY A 1 91 ? 10.585 5.609 2.469 1.00 95.06 91 GLY A O 1
ATOM 696 N N . GLU A 1 92 ? 12.747 5.387 1.907 1.00 96.19 92 GLU A N 1
ATOM 697 C CA . GLU A 1 92 ? 13.220 6.504 2.744 1.00 96.19 92 GLU A CA 1
ATOM 698 C C . GLU A 1 92 ? 12.581 7.838 2.325 1.00 96.19 92 GLU A C 1
ATOM 700 O O . GLU A 1 92 ? 12.202 8.648 3.170 1.00 96.19 92 GLU A O 1
ATOM 705 N N . THR A 1 93 ? 12.404 8.064 1.022 1.00 95.19 93 THR A N 1
ATOM 706 C CA . THR A 1 93 ? 11.749 9.269 0.494 1.00 95.19 93 THR A CA 1
ATOM 707 C C . THR A 1 93 ? 10.271 9.338 0.892 1.00 95.19 93 THR A C 1
ATOM 709 O O . THR A 1 93 ? 9.765 10.420 1.201 1.00 95.19 93 THR A O 1
ATOM 712 N N . LEU A 1 94 ? 9.556 8.208 0.904 1.00 95.88 94 LEU A N 1
ATOM 713 C CA . LEU A 1 94 ? 8.175 8.133 1.391 1.00 95.88 94 LEU A CA 1
ATOM 714 C C . LEU A 1 94 ? 8.120 8.416 2.901 1.00 95.88 94 LEU A C 1
ATOM 716 O O . LEU A 1 94 ? 7.309 9.238 3.339 1.00 95.88 94 LEU A O 1
ATOM 720 N N . ALA A 1 95 ? 9.040 7.826 3.669 1.00 96.44 95 ALA A N 1
ATOM 721 C CA . ALA A 1 95 ? 9.169 8.052 5.106 1.00 96.44 95 ALA A CA 1
ATOM 722 C C . ALA A 1 95 ? 9.468 9.522 5.440 1.00 96.44 95 ALA A C 1
ATOM 724 O O . ALA A 1 95 ? 8.802 10.108 6.295 1.00 96.44 95 ALA A O 1
ATOM 725 N N . ALA A 1 96 ? 10.386 10.162 4.708 1.00 96.06 96 ALA A N 1
ATOM 726 C CA . ALA A 1 96 ? 10.706 11.585 4.848 1.00 96.06 96 ALA A CA 1
ATOM 727 C C . ALA A 1 96 ? 9.508 12.496 4.525 1.00 96.06 96 ALA A C 1
ATOM 729 O O . ALA A 1 96 ? 9.372 13.584 5.083 1.00 96.06 96 ALA A O 1
ATOM 730 N N . LYS A 1 97 ? 8.588 12.040 3.666 1.00 94.69 97 LYS A N 1
ATOM 731 C CA . LYS A 1 97 ? 7.311 12.721 3.400 1.00 94.69 97 LYS A CA 1
ATOM 732 C C . LYS A 1 97 ? 6.258 12.465 4.482 1.00 94.69 97 LYS A C 1
ATOM 734 O O . LYS A 1 97 ? 5.180 13.056 4.411 1.00 94.69 97 LYS A O 1
ATOM 739 N N . GLY A 1 98 ? 6.553 11.655 5.496 1.00 95.06 98 GLY A N 1
ATOM 740 C CA . GLY A 1 98 ? 5.658 11.321 6.603 1.00 95.06 98 GLY A CA 1
ATOM 741 C C . GLY A 1 98 ? 4.754 10.116 6.343 1.00 95.06 98 GLY A C 1
ATOM 742 O O . GLY A 1 98 ? 3.830 9.893 7.120 1.00 95.06 98 GLY A O 1
ATOM 743 N N . MET A 1 99 ? 4.999 9.352 5.275 1.00 97.12 99 MET A N 1
ATOM 744 C CA . MET A 1 99 ? 4.286 8.101 5.015 1.00 97.12 99 MET A CA 1
ATOM 745 C C . MET A 1 99 ? 5.077 6.958 5.638 1.00 97.12 99 MET A C 1
ATOM 747 O O . MET A 1 99 ? 6.170 6.635 5.179 1.00 97.12 99 MET A O 1
ATOM 751 N N . LYS A 1 100 ? 4.553 6.401 6.726 1.00 96.12 100 LYS A N 1
ATOM 752 C CA . LYS A 1 100 ? 5.232 5.402 7.545 1.00 96.12 100 LYS A CA 1
ATOM 753 C C . LYS A 1 100 ? 4.551 4.059 7.348 1.00 96.12 100 LYS A C 1
ATOM 755 O O . LYS A 1 100 ? 3.341 3.948 7.522 1.00 96.12 100 LYS A O 1
ATOM 760 N N . PHE A 1 101 ? 5.353 3.057 7.035 1.00 97.25 101 PHE A N 1
ATOM 761 C CA . PHE A 1 101 ? 4.910 1.682 6.903 1.00 97.25 101 PHE A CA 1
ATOM 762 C C . PHE A 1 101 ? 5.701 0.831 7.889 1.00 97.25 101 PHE A C 1
ATOM 764 O O . PHE A 1 101 ? 6.877 1.114 8.124 1.00 97.25 101 PHE A O 1
ATOM 771 N N . VAL A 1 102 ? 5.046 -0.152 8.506 1.00 97.38 102 VAL A N 1
ATOM 772 C CA . VAL A 1 102 ? 5.729 -1.088 9.416 1.00 97.38 102 VAL A CA 1
ATOM 773 C C . VAL A 1 102 ? 6.586 -2.089 8.651 1.00 97.38 102 VAL A C 1
ATOM 775 O O . VAL A 1 102 ? 7.552 -2.596 9.206 1.00 97.38 102 VAL A O 1
ATOM 778 N N . ASP A 1 103 ? 6.220 -2.344 7.395 1.00 96.44 103 ASP A N 1
ATOM 779 C CA . ASP A 1 103 ? 6.907 -3.244 6.480 1.00 96.44 103 ASP A CA 1
ATOM 780 C C . ASP A 1 103 ? 6.492 -2.945 5.028 1.00 96.44 103 ASP A C 1
ATOM 782 O O . ASP A 1 103 ? 5.565 -2.153 4.784 1.00 96.44 103 ASP A O 1
ATOM 786 N N . HIS A 1 104 ? 7.148 -3.585 4.064 1.00 96.00 104 HIS A N 1
ATOM 787 C CA . HIS A 1 104 ? 6.823 -3.478 2.649 1.00 96.00 104 HIS A CA 1
ATOM 788 C C . HIS A 1 104 ? 7.025 -4.792 1.887 1.00 96.00 104 HIS A C 1
ATOM 790 O O . HIS A 1 104 ? 7.828 -5.639 2.252 1.00 96.00 104 HIS A O 1
ATOM 796 N N . ALA A 1 105 ? 6.317 -4.932 0.769 1.00 94.50 105 ALA A N 1
ATOM 797 C CA . ALA A 1 105 ? 6.581 -5.970 -0.220 1.00 94.50 105 ALA A CA 1
ATOM 798 C C . ALA A 1 105 ? 6.675 -5.358 -1.619 1.00 94.50 105 ALA A C 1
ATOM 800 O O . ALA A 1 105 ? 5.833 -4.547 -2.013 1.00 94.50 105 ALA A O 1
ATOM 801 N N . CYS A 1 106 ? 7.682 -5.763 -2.385 1.00 93.44 106 CYS A N 1
ATOM 802 C CA . CYS A 1 106 ? 7.844 -5.400 -3.788 1.00 93.44 106 CYS A CA 1
ATOM 803 C C . CYS A 1 106 ? 7.424 -6.584 -4.663 1.00 93.44 106 CYS A C 1
ATOM 805 O O . CYS A 1 106 ? 8.068 -7.629 -4.643 1.00 93.44 106 CYS A O 1
ATOM 807 N N . VAL A 1 107 ? 6.333 -6.433 -5.417 1.00 92.25 107 VAL A N 1
ATOM 808 C CA . VAL A 1 107 ? 5.707 -7.530 -6.168 1.00 92.25 107 VAL A CA 1
ATOM 809 C C . VAL A 1 107 ? 5.467 -7.166 -7.631 1.00 92.25 107 VAL A C 1
ATOM 811 O O . VAL A 1 107 ? 5.271 -6.001 -7.990 1.00 92.25 107 VAL A O 1
ATOM 814 N N . THR A 1 108 ? 5.420 -8.189 -8.484 1.00 90.56 108 THR A N 1
ATOM 815 C CA . THR A 1 108 ? 4.893 -8.066 -9.844 1.00 90.56 108 THR A CA 1
ATOM 816 C C . THR A 1 108 ? 3.429 -8.485 -9.890 1.00 90.56 108 THR A C 1
ATOM 818 O O . THR A 1 108 ? 2.988 -9.367 -9.151 1.00 90.56 108 THR A O 1
ATOM 821 N N . THR A 1 109 ? 2.672 -7.850 -10.780 1.00 88.44 109 THR A N 1
ATOM 822 C CA . THR A 1 109 ? 1.287 -8.231 -11.088 1.00 88.44 109 THR A CA 1
ATOM 823 C C . THR A 1 109 ? 1.181 -9.180 -12.282 1.00 88.44 109 THR A C 1
ATOM 825 O O . THR A 1 109 ? 0.075 -9.583 -12.632 1.00 88.44 109 THR A O 1
ATOM 828 N N . LEU A 1 110 ? 2.309 -9.551 -12.899 1.00 90.69 110 LEU A N 1
ATOM 829 C CA . LEU A 1 110 ? 2.343 -10.483 -14.022 1.00 90.69 110 LEU A CA 1
ATOM 830 C C . LEU A 1 110 ? 2.025 -11.918 -13.581 1.00 90.69 110 LEU A C 1
ATOM 832 O O . LEU A 1 110 ? 2.514 -12.411 -12.556 1.00 90.69 110 LEU A O 1
ATOM 836 N N . SER A 1 111 ? 1.216 -12.600 -14.389 1.00 89.81 111 SER A N 1
ATOM 837 C CA . SER A 1 111 ? 0.874 -14.015 -14.231 1.00 89.81 111 SER A CA 1
ATOM 838 C C . SER A 1 111 ? 2.043 -14.936 -14.613 1.00 89.81 111 SER A C 1
ATOM 840 O O . SER A 1 111 ? 3.101 -14.486 -15.052 1.00 89.81 111 SER A O 1
ATOM 842 N N . ARG A 1 112 ? 1.888 -16.257 -14.430 1.00 87.94 112 ARG A N 1
ATOM 843 C CA . ARG A 1 112 ? 2.915 -17.220 -14.883 1.00 87.94 112 ARG A CA 1
ATOM 844 C C . ARG A 1 112 ? 3.001 -17.249 -16.407 1.00 87.94 112 ARG A C 1
ATOM 846 O O . ARG A 1 112 ? 4.081 -17.421 -16.962 1.00 87.94 112 ARG A O 1
ATOM 853 N N . GLU A 1 113 ? 1.862 -17.074 -17.056 1.00 92.00 113 GLU A N 1
ATOM 854 C CA . GLU A 1 113 ? 1.701 -17.066 -18.498 1.00 92.00 113 GLU A CA 1
ATOM 855 C C . GLU A 1 113 ? 2.411 -15.848 -19.105 1.00 92.00 113 GLU A C 1
ATOM 857 O O . GLU A 1 113 ? 3.179 -16.009 -20.055 1.00 92.00 113 GLU A O 1
ATOM 862 N N . ASP A 1 114 ? 2.256 -14.670 -18.488 1.00 89.94 114 ASP A N 1
ATOM 863 C CA . ASP A 1 114 ? 2.876 -13.410 -18.932 1.00 89.94 114 ASP A CA 1
ATOM 864 C C . ASP A 1 114 ? 4.411 -13.463 -18.944 1.00 89.94 114 ASP A C 1
ATOM 866 O O . ASP A 1 114 ? 5.057 -12.811 -19.764 1.00 89.94 114 ASP A O 1
ATOM 870 N N . VAL A 1 115 ? 5.008 -14.249 -18.042 1.00 90.94 115 VAL A N 1
ATOM 871 C CA . VAL A 1 115 ? 6.470 -14.325 -17.876 1.00 90.94 115 VAL A CA 1
ATOM 872 C C . VAL A 1 115 ? 7.106 -15.541 -18.552 1.00 90.94 115 VAL A C 1
ATOM 874 O O . VAL A 1 115 ? 8.325 -15.692 -18.533 1.00 90.94 115 VAL A O 1
ATOM 877 N N . SER A 1 116 ? 6.306 -16.413 -19.171 1.00 87.38 116 SER A N 1
ATOM 878 C CA . SER A 1 116 ? 6.737 -17.739 -19.645 1.00 87.38 116 SER A CA 1
ATOM 879 C C . SER A 1 116 ? 7.874 -17.731 -20.680 1.00 87.38 116 SER A C 1
ATOM 881 O O . SER A 1 116 ? 8.628 -18.700 -20.759 1.00 87.38 116 SER A O 1
ATOM 883 N N . TYR A 1 117 ? 8.041 -16.640 -21.433 1.00 89.12 117 TYR A N 1
ATOM 884 C CA . TYR A 1 117 ? 9.087 -16.491 -22.457 1.00 89.12 117 TYR A CA 1
ATOM 885 C C . TYR A 1 117 ? 10.139 -15.425 -22.123 1.00 89.12 117 TYR A C 1
ATOM 887 O O . TYR A 1 117 ? 11.010 -15.145 -22.946 1.00 89.12 117 TYR A O 1
ATOM 895 N N . ASN A 1 118 ? 10.074 -14.818 -20.935 1.00 90.69 118 ASN A N 1
ATOM 896 C CA . ASN A 1 118 ? 11.008 -13.782 -20.511 1.00 90.69 118 ASN A CA 1
ATOM 897 C C . ASN A 1 118 ? 11.633 -14.158 -19.164 1.00 90.69 118 ASN A C 1
ATOM 899 O O . ASN A 1 118 ? 10.998 -14.051 -18.118 1.00 90.69 118 ASN A O 1
ATOM 903 N N . MET A 1 119 ? 12.901 -14.572 -19.205 1.00 89.12 119 MET A N 1
ATOM 904 C CA . MET A 1 119 ? 13.629 -15.050 -18.027 1.00 89.12 119 MET A CA 1
ATOM 905 C C . MET A 1 119 ? 13.782 -13.976 -16.939 1.00 89.12 119 MET A C 1
ATOM 907 O O . MET A 1 119 ? 13.749 -14.303 -15.758 1.00 89.12 119 MET A O 1
ATOM 911 N N . GLU A 1 120 ? 13.918 -12.701 -17.316 1.00 88.19 120 GLU A N 1
ATOM 912 C CA . GLU A 1 120 ? 14.012 -11.601 -16.347 1.00 88.19 120 GLU A CA 1
ATOM 913 C C . GLU A 1 120 ? 12.683 -11.415 -15.608 1.00 88.19 120 GLU A C 1
ATOM 915 O O . GLU A 1 120 ? 12.656 -11.367 -14.380 1.00 88.19 120 GLU A O 1
ATOM 920 N N . LEU A 1 121 ? 11.567 -11.405 -16.342 1.00 89.94 121 LEU A N 1
ATOM 921 C CA . LEU A 1 121 ? 10.237 -11.309 -15.737 1.00 89.94 121 LEU A CA 1
ATOM 922 C C . LEU A 1 121 ? 9.892 -12.558 -14.913 1.00 89.94 121 LEU A C 1
ATOM 924 O O . LEU A 1 121 ? 9.220 -12.458 -13.886 1.00 89.94 121 LEU A O 1
ATOM 928 N N . TYR A 1 122 ? 10.367 -13.734 -15.333 1.00 90.00 122 TYR A N 1
ATOM 929 C CA . TYR A 1 122 ? 10.215 -14.971 -14.570 1.00 90.00 122 TYR A CA 1
ATOM 930 C C . TYR A 1 122 ? 10.930 -14.878 -13.220 1.00 90.00 122 TYR A C 1
ATOM 932 O O . TYR A 1 122 ? 10.340 -15.201 -12.191 1.00 90.00 122 TYR A O 1
ATOM 940 N N . GLU A 1 123 ? 12.171 -14.391 -13.212 1.00 88.75 123 GLU A N 1
ATOM 941 C CA . GLU A 1 123 ? 12.953 -14.185 -11.993 1.00 88.75 123 GLU A CA 1
ATOM 942 C C . GLU A 1 123 ? 12.292 -13.152 -11.066 1.00 88.75 123 GLU A C 1
ATOM 944 O O . GLU A 1 123 ? 12.160 -13.385 -9.866 1.00 88.75 123 GLU A O 1
ATOM 949 N N . GLN A 1 124 ? 11.773 -12.051 -11.613 1.00 88.75 124 GLN A N 1
ATOM 950 C CA . GLN A 1 124 ? 11.010 -11.068 -10.836 1.00 88.75 124 GLN A CA 1
ATOM 951 C C . GLN A 1 124 ? 9.741 -11.677 -10.226 1.00 88.75 124 GLN A C 1
ATOM 953 O O . GLN A 1 124 ? 9.439 -11.459 -9.053 1.00 88.75 124 GLN A O 1
ATOM 958 N N . ARG A 1 125 ? 9.013 -12.503 -10.983 1.00 89.94 125 ARG A N 1
ATOM 959 C CA . ARG A 1 125 ? 7.868 -13.247 -10.449 1.00 89.94 125 ARG A CA 1
ATOM 960 C C . ARG A 1 125 ? 8.279 -14.244 -9.370 1.00 89.94 125 ARG A C 1
ATOM 962 O O . ARG A 1 125 ? 7.557 -14.416 -8.393 1.00 89.94 125 ARG A O 1
ATOM 969 N N . TYR A 1 126 ? 9.414 -14.912 -9.523 1.00 88.50 126 TYR A N 1
ATOM 970 C CA . TYR A 1 126 ? 9.923 -15.806 -8.492 1.00 88.50 126 TYR A CA 1
ATOM 971 C C . TYR A 1 126 ? 10.219 -15.029 -7.202 1.00 88.50 126 TYR A C 1
ATOM 973 O O . TYR A 1 126 ? 9.694 -15.380 -6.143 1.00 88.50 126 TYR A O 1
ATOM 981 N N . GLN A 1 127 ? 10.938 -13.910 -7.305 1.00 87.00 127 GLN A N 1
ATOM 982 C CA . GLN A 1 127 ? 11.225 -13.007 -6.187 1.00 87.00 127 GLN A CA 1
ATOM 983 C C . GLN A 1 127 ? 9.948 -12.495 -5.503 1.00 87.00 127 GLN A C 1
ATOM 985 O O . GLN A 1 127 ? 9.909 -12.450 -4.280 1.00 87.00 127 GLN A O 1
ATOM 990 N N . SER A 1 128 ? 8.866 -12.209 -6.246 1.00 86.12 128 SER A N 1
ATOM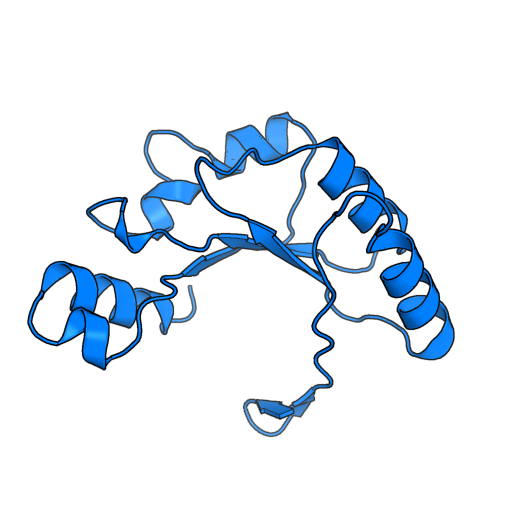 991 C CA . SER A 1 128 ? 7.595 -11.736 -5.658 1.00 86.12 128 SER A CA 1
ATOM 992 C C . SER A 1 128 ? 6.887 -12.765 -4.778 1.00 86.12 128 SER A C 1
ATOM 994 O O . SER A 1 128 ? 5.914 -12.430 -4.109 1.00 86.12 128 SER A O 1
ATOM 996 N N . THR A 1 129 ? 7.300 -14.031 -4.852 1.00 84.31 129 THR A N 1
ATOM 997 C CA . THR A 1 129 ? 6.724 -15.129 -4.060 1.00 84.31 129 THR A CA 1
ATOM 998 C C . THR A 1 129 ? 7.573 -15.508 -2.855 1.00 84.31 129 THR A C 1
ATOM 1000 O O . THR A 1 129 ? 7.133 -16.320 -2.043 1.00 84.31 129 THR A O 1
ATOM 1003 N N . GLN A 1 130 ? 8.778 -14.950 -2.737 1.00 76.75 130 GLN A N 1
ATOM 1004 C CA . GLN A 1 130 ? 9.632 -15.171 -1.581 1.00 76.75 130 GLN A CA 1
ATOM 1005 C C . GLN A 1 130 ? 9.253 -14.171 -0.485 1.00 76.75 130 GLN A C 1
ATOM 1007 O O . GLN A 1 130 ? 9.041 -12.991 -0.761 1.00 76.75 130 GLN A O 1
ATOM 1012 N N . ALA A 1 131 ? 9.150 -14.647 0.755 1.00 58.50 131 ALA A N 1
ATOM 1013 C CA . ALA A 1 131 ? 9.107 -13.757 1.908 1.00 58.50 131 ALA A CA 1
ATOM 1014 C C . ALA A 1 131 ? 10.490 -13.103 2.069 1.00 58.50 131 ALA A C 1
ATOM 1016 O O . ALA A 1 131 ? 11.502 -13.794 1.916 1.00 58.50 131 ALA A O 1
ATOM 1017 N N . VAL A 1 132 ? 10.512 -11.791 2.318 1.00 53.22 132 VAL A N 1
ATOM 1018 C CA . VAL A 1 132 ? 11.735 -11.013 2.582 1.00 53.22 132 VAL A CA 1
ATOM 1019 C C . VAL A 1 132 ? 12.228 -11.277 4.001 1.00 53.22 132 VAL A C 1
ATOM 1021 O O . VAL A 1 132 ? 11.370 -11.363 4.909 1.00 53.22 132 VAL A O 1
#

Secondary structure (DSSP, 8-state):
-EETTEE------PPPBTTB-HHHHHHHHHHHH--S-EEEEE-TTS---HHHHHHHHHTS-TTS-EEEEE--GGGS-S-TTHHHHSTT-HHHHHHHTT---S-EEE-----TTTTTT-HHHHHHHHHTTS--

Radius of gyration: 16.03 Å; chains: 1; bounding box: 38×36×39 Å

Sequence (132 aa):
MDINGHAFDIYDIPGFGHDYDPAITIGQLYTERGIDLLVYCLKPGGGIVKGHYNAVRSAVPERVPLAAVVTGLEQHGGSMENWWSGPKKNGETLAAKGMKFVDHACVTTLSREDVSYNMELYEQRYQSTQAV

pLDDT: mean 91.42, std 7.23, range [53.22, 98.25]

Organism: NCBI:txid664439